Protein AF-A0AAX1ED41-F1 (afdb_monomer_lite)

Foldseek 3Di:
DVVVVVVVVVVVVPDDDDDDDDDVVVVVVLVVVLVVQLVVQLVVQCVPPPPHNPPVVSSVVSNVVSNVVSVVVSD

Sequence (75 aa):
MNKIFLNMFLLLLFLPAQAADIPEAEIEDQKHDQEMCVQQRVDQCIDVMCQTPEDINCTQICEQNAKNECLQAGE

Organism: NCBI:txid454

Secondary structure (DSSP, 8-state):
-HHHHHHHHHHHTTSPPPPPPPPHHHHHHHHHHHHHHHHHHHHHHHHHH-SSTT-HHHHHHHHHHHHHHHHHHT-

pLDDT: mean 89.83, std 7.66, range [57.12, 97.88]

Radius of gyration: 22.93 Å; chains: 1; bounding box: 72×16×35 Å

Structure (mmCIF, N/CA/C/O backbone):
data_AF-A0AAX1ED41-F1
#
_entry.id   AF-A0AAX1ED41-F1
#
loop_
_atom_site.group_PDB
_atom_site.id
_atom_site.type_symbol
_atom_site.label_atom_id
_atom_site.label_alt_id
_atom_site.label_comp_id
_atom_site.label_asym_id
_atom_site.label_entity_id
_atom_site.label_seq_id
_atom_site.pdbx_PDB_ins_code
_atom_site.Cartn_x
_atom_site.Cartn_y
_atom_site.Cartn_z
_atom_site.occupancy
_atom_site.B_iso_or_equiv
_atom_site.auth_seq_id
_atom_site.auth_comp_id
_atom_site.auth_asym_id
_atom_site.auth_atom_id
_atom_site.pdbx_PDB_model_num
ATOM 1 N N . MET A 1 1 ? 53.722 -4.524 -6.370 1.00 57.12 1 MET A N 1
ATOM 2 C CA . MET A 1 1 ? 52.434 -5.117 -6.793 1.00 57.12 1 MET A CA 1
ATOM 3 C C . MET A 1 1 ? 51.232 -4.585 -6.006 1.00 57.12 1 MET A C 1
ATOM 5 O O . MET A 1 1 ? 50.330 -4.093 -6.663 1.00 57.12 1 MET A O 1
ATOM 9 N N . ASN A 1 2 ? 51.222 -4.536 -4.663 1.00 67.06 2 ASN A N 1
ATOM 10 C CA . ASN A 1 2 ? 50.050 -4.058 -3.884 1.00 67.06 2 ASN A CA 1
ATOM 11 C C . ASN A 1 2 ? 49.501 -2.663 -4.247 1.00 67.06 2 ASN A C 1
ATOM 13 O O . ASN A 1 2 ? 48.292 -2.471 -4.238 1.00 67.06 2 ASN A O 1
ATOM 17 N N . LYS A 1 3 ? 50.358 -1.691 -4.595 1.00 72.62 3 LYS A N 1
ATOM 18 C CA . LYS A 1 3 ? 49.913 -0.322 -4.935 1.00 72.62 3 LYS A CA 1
ATOM 19 C C . LYS A 1 3 ? 49.114 -0.246 -6.245 1.00 72.62 3 LYS A C 1
ATOM 21 O O . LYS A 1 3 ? 48.228 0.587 -6.366 1.00 72.62 3 LYS A O 1
ATOM 26 N N . ILE A 1 4 ? 49.415 -1.121 -7.210 1.00 81.44 4 ILE A N 1
ATOM 27 C CA . ILE A 1 4 ? 48.709 -1.168 -8.501 1.00 81.44 4 ILE A CA 1
ATOM 28 C C . ILE A 1 4 ? 47.318 -1.772 -8.302 1.00 81.44 4 ILE A C 1
ATOM 30 O O . ILE A 1 4 ? 46.338 -1.208 -8.774 1.00 81.44 4 ILE A O 1
ATOM 34 N N . PHE A 1 5 ? 47.225 -2.861 -7.534 1.00 82.94 5 PHE A N 1
ATOM 35 C CA . PHE A 1 5 ? 45.942 -3.471 -7.185 1.00 82.94 5 PHE A CA 1
ATOM 36 C C . PHE A 1 5 ? 45.045 -2.521 -6.381 1.00 82.94 5 PHE A C 1
ATOM 38 O O . PHE A 1 5 ? 43.849 -2.448 -6.648 1.00 82.94 5 PHE A O 1
ATOM 45 N N . LEU A 1 6 ? 45.622 -1.738 -5.463 1.00 85.69 6 LEU A N 1
ATOM 46 C CA . LEU A 1 6 ? 44.880 -0.732 -4.701 1.00 85.69 6 LEU A CA 1
ATOM 47 C C . LEU A 1 6 ? 44.332 0.387 -5.603 1.00 85.69 6 LEU A C 1
ATOM 49 O O . LEU A 1 6 ? 43.163 0.742 -5.495 1.00 85.69 6 LEU A O 1
ATOM 53 N N . ASN A 1 7 ? 45.147 0.903 -6.527 1.00 83.62 7 ASN A N 1
ATOM 54 C CA . ASN A 1 7 ? 44.708 1.939 -7.466 1.00 83.62 7 ASN A CA 1
ATOM 55 C C . ASN A 1 7 ? 43.640 1.425 -8.443 1.00 83.62 7 ASN A C 1
ATOM 57 O O . ASN A 1 7 ? 42.718 2.161 -8.783 1.00 83.62 7 ASN A O 1
ATOM 61 N N . MET A 1 8 ? 43.735 0.161 -8.866 1.00 85.12 8 MET A N 1
ATOM 62 C CA . MET A 1 8 ? 42.724 -0.479 -9.711 1.00 85.12 8 MET A CA 1
ATOM 63 C C . MET A 1 8 ? 41.387 -0.631 -8.976 1.00 85.12 8 MET A C 1
ATOM 65 O O . MET A 1 8 ? 40.341 -0.375 -9.559 1.00 85.12 8 MET A O 1
ATOM 69 N N . PHE A 1 9 ? 41.415 -0.995 -7.691 1.00 86.00 9 PHE A N 1
ATOM 70 C CA . PHE A 1 9 ? 40.206 -1.089 -6.872 1.00 86.00 9 PHE A CA 1
ATOM 71 C C . PHE A 1 9 ? 39.549 0.282 -6.654 1.00 86.00 9 PHE A C 1
ATOM 73 O O . PHE A 1 9 ? 38.332 0.405 -6.745 1.00 86.00 9 PHE A O 1
ATOM 80 N N . LEU A 1 10 ? 40.353 1.329 -6.445 1.00 88.06 10 LEU A N 1
ATOM 81 C CA . LEU A 1 10 ? 39.852 2.693 -6.273 1.00 88.06 10 LEU A CA 1
ATOM 82 C C . LEU A 1 10 ? 39.147 3.220 -7.537 1.00 88.06 10 LEU A C 1
ATOM 84 O O . LEU A 1 10 ? 38.153 3.928 -7.430 1.00 88.06 10 LEU A O 1
ATOM 88 N N . LEU A 1 11 ? 39.626 2.843 -8.729 1.00 87.06 11 LEU A N 1
ATOM 89 C CA . LEU A 1 11 ? 39.024 3.225 -10.013 1.00 87.06 11 LEU A CA 1
ATOM 90 C C . LEU A 1 11 ? 37.605 2.671 -10.210 1.00 87.06 11 LEU A C 1
ATOM 92 O O . LEU A 1 11 ? 36.794 3.317 -10.869 1.00 87.06 11 LEU A O 1
ATOM 96 N N . LEU A 1 12 ? 37.281 1.519 -9.617 1.00 85.62 12 LEU A N 1
ATOM 97 C CA . LEU A 1 12 ? 35.951 0.907 -9.730 1.00 85.62 12 LEU A CA 1
ATOM 98 C C . LEU A 1 12 ? 34.864 1.712 -9.002 1.00 85.62 12 LEU A C 1
ATOM 100 O O . LEU A 1 12 ? 33.703 1.647 -9.391 1.00 85.62 12 LEU A O 1
ATOM 104 N N . LEU A 1 13 ? 35.236 2.503 -7.989 1.00 85.69 13 LEU A N 1
ATOM 105 C CA . LEU A 1 13 ? 34.301 3.342 -7.228 1.00 85.69 13 LEU A CA 1
ATOM 106 C C . LEU A 1 13 ? 33.814 4.568 -8.015 1.00 85.69 13 LEU A C 1
ATOM 108 O O . LEU A 1 13 ? 32.831 5.189 -7.624 1.00 85.69 13 LEU A O 1
ATOM 112 N N . PHE A 1 14 ? 34.496 4.922 -9.108 1.00 85.31 14 PHE A N 1
ATOM 113 C CA . PHE A 1 14 ? 34.162 6.079 -9.944 1.00 85.31 14 PHE A CA 1
ATOM 114 C C . PHE A 1 14 ? 33.368 5.708 -11.200 1.00 85.31 14 PHE A C 1
ATOM 116 O O . PHE A 1 14 ? 33.134 6.568 -12.050 1.00 85.31 14 PHE A O 1
ATOM 123 N N . LEU A 1 15 ? 32.966 4.443 -11.347 1.00 86.00 15 LEU A N 1
ATOM 124 C CA . LEU A 1 15 ? 32.091 4.044 -12.440 1.00 86.00 15 LEU A CA 1
ATOM 125 C C . 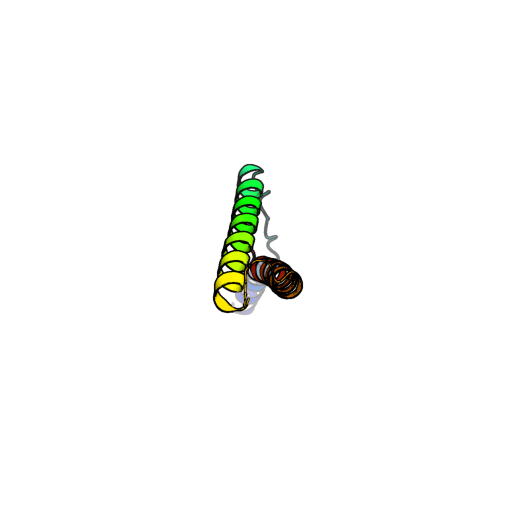LEU A 1 15 ? 30.703 4.669 -12.222 1.00 86.00 15 LEU A C 1
ATOM 127 O O . LEU A 1 15 ? 30.105 4.449 -11.167 1.00 86.00 15 LEU A O 1
ATOM 131 N N . PRO A 1 16 ? 30.178 5.450 -13.183 1.00 83.88 16 PRO A N 1
ATOM 132 C CA . PRO A 1 16 ? 28.848 6.020 -13.054 1.00 83.88 16 PRO A CA 1
ATOM 133 C C . PRO A 1 16 ? 27.810 4.894 -13.067 1.00 83.88 16 PRO A C 1
ATOM 135 O O . PRO A 1 16 ? 27.772 4.081 -13.993 1.00 83.88 16 PRO A O 1
ATOM 138 N N . ALA A 1 17 ? 26.958 4.853 -12.045 1.00 80.56 17 ALA A N 1
ATOM 139 C CA . ALA A 1 17 ? 25.746 4.048 -12.083 1.00 80.56 17 ALA A CA 1
ATOM 140 C C . ALA A 1 17 ? 24.757 4.730 -13.036 1.00 80.56 17 ALA A C 1
ATOM 142 O O . ALA A 1 17 ? 24.417 5.897 -12.846 1.00 80.56 17 ALA A O 1
ATOM 143 N N . GLN A 1 18 ? 24.325 4.019 -14.076 1.00 81.06 18 GLN A N 1
ATOM 144 C CA . GLN A 1 18 ? 23.282 4.508 -14.974 1.00 81.06 18 GLN A CA 1
ATOM 145 C C . GLN A 1 18 ? 21.935 4.024 -14.441 1.00 81.06 18 GLN A C 1
ATOM 147 O O . GLN A 1 18 ? 21.706 2.817 -14.371 1.00 81.06 18 GLN A O 1
ATOM 152 N N . ALA A 1 19 ? 21.069 4.955 -14.040 1.00 78.81 19 ALA A N 1
ATOM 153 C CA . ALA A 1 19 ? 19.664 4.649 -13.805 1.00 78.81 19 ALA A CA 1
ATOM 154 C C . ALA A 1 19 ? 18.974 4.561 -15.170 1.00 78.81 19 ALA A C 1
ATOM 156 O O . ALA A 1 19 ? 19.111 5.472 -15.986 1.00 78.81 19 ALA A O 1
ATOM 157 N N . ALA A 1 20 ? 18.297 3.447 -15.438 1.00 81.50 20 ALA A N 1
ATOM 158 C CA . ALA A 1 20 ? 17.413 3.361 -16.589 1.00 81.50 20 ALA A CA 1
ATOM 159 C C . ALA A 1 20 ? 16.149 4.185 -16.311 1.00 81.50 20 ALA A C 1
ATOM 161 O O . ALA A 1 20 ? 15.692 4.237 -15.167 1.00 81.50 20 ALA A O 1
ATOM 162 N N . ASP A 1 21 ? 15.596 4.811 -17.349 1.00 84.50 21 ASP A N 1
ATOM 163 C CA . ASP A 1 21 ? 14.275 5.427 -17.255 1.00 84.50 21 ASP A CA 1
ATOM 164 C C . ASP A 1 21 ? 13.231 4.340 -16.961 1.00 84.50 21 ASP A C 1
ATOM 166 O O . ASP A 1 21 ? 13.273 3.255 -17.549 1.00 84.50 21 ASP A O 1
ATOM 170 N N . ILE A 1 22 ? 12.303 4.631 -16.048 1.00 83.00 22 ILE A N 1
ATOM 171 C CA . ILE A 1 22 ? 11.217 3.712 -15.694 1.00 83.00 22 ILE A 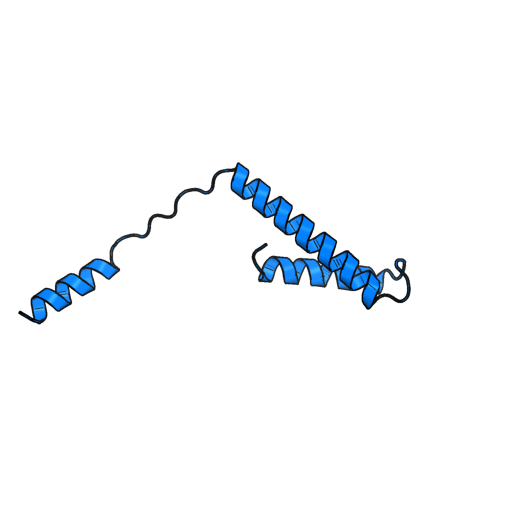CA 1
ATOM 172 C C . ILE A 1 22 ? 10.154 3.783 -16.804 1.00 83.00 22 ILE A C 1
ATOM 174 O O . ILE A 1 22 ? 9.720 4.887 -17.149 1.00 83.00 22 ILE A O 1
ATOM 178 N N . PRO A 1 23 ? 9.729 2.650 -17.391 1.00 88.56 23 PRO A N 1
ATOM 179 C CA . PRO A 1 23 ? 8.628 2.627 -18.350 1.00 88.56 23 PRO A CA 1
ATOM 180 C C . PRO A 1 23 ? 7.335 3.188 -17.741 1.00 88.56 23 PRO A C 1
ATOM 182 O O . PRO A 1 23 ? 7.016 2.886 -16.598 1.00 88.56 23 PRO A O 1
ATOM 185 N N . GLU A 1 24 ? 6.533 3.921 -18.520 1.00 89.25 24 GLU A N 1
ATOM 186 C CA . GLU A 1 24 ? 5.253 4.483 -18.038 1.00 89.25 24 GLU A CA 1
ATOM 187 C C . GLU A 1 24 ? 4.312 3.410 -17.462 1.00 89.25 24 GLU A C 1
ATOM 189 O O . GLU A 1 24 ? 3.649 3.650 -16.461 1.00 89.25 24 GLU A O 1
ATOM 194 N N . ALA A 1 25 ? 4.302 2.206 -18.046 1.00 88.56 25 ALA A N 1
ATOM 195 C CA . ALA A 1 25 ? 3.511 1.083 -17.540 1.00 88.56 25 ALA A CA 1
ATOM 196 C C . ALA A 1 25 ? 3.910 0.680 -16.109 1.00 88.56 25 ALA A C 1
ATOM 198 O O . ALA A 1 25 ? 3.052 0.385 -15.292 1.00 88.56 25 ALA A O 1
ATOM 199 N N . GLU A 1 26 ? 5.201 0.733 -15.782 1.00 87.06 26 GLU A N 1
ATOM 200 C CA . GLU A 1 26 ? 5.700 0.387 -14.447 1.00 87.06 26 GLU A CA 1
ATOM 201 C C . GLU A 1 26 ? 5.407 1.506 -13.429 1.00 87.06 26 GLU A C 1
ATOM 203 O O . GLU A 1 26 ? 5.215 1.240 -12.246 1.00 87.06 26 GLU A O 1
AT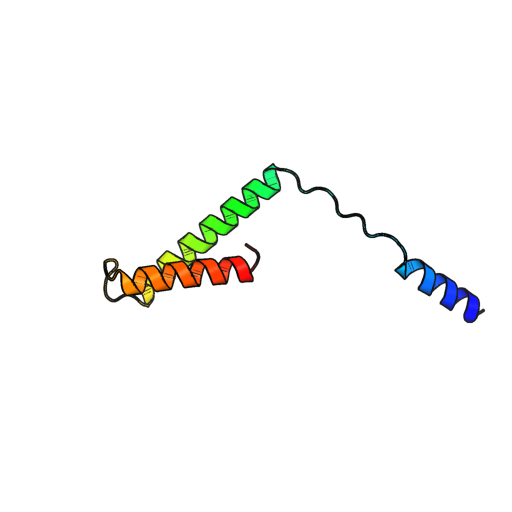OM 208 N N . ILE A 1 27 ? 5.283 2.758 -13.888 1.00 86.69 27 ILE A N 1
ATOM 209 C CA . ILE A 1 27 ? 4.787 3.879 -13.071 1.00 86.69 27 ILE A CA 1
ATOM 210 C C . ILE A 1 27 ? 3.288 3.716 -12.775 1.00 86.69 27 ILE A C 1
ATOM 212 O O . ILE A 1 27 ? 2.830 4.056 -11.683 1.00 86.69 27 ILE A O 1
ATOM 216 N N . GLU A 1 28 ? 2.508 3.253 -13.752 1.00 90.25 28 GLU A N 1
ATOM 217 C CA . GLU A 1 28 ? 1.080 2.980 -13.574 1.00 90.25 28 GLU A CA 1
ATOM 218 C C . GLU A 1 28 ? 0.851 1.814 -12.605 1.00 90.25 28 GLU A C 1
ATOM 220 O O . GLU A 1 28 ? 0.048 1.955 -11.683 1.00 90.25 28 GLU A O 1
ATOM 225 N N . ASP A 1 29 ? 1.620 0.732 -12.744 1.00 90.19 29 ASP A N 1
ATOM 226 C CA . ASP A 1 29 ? 1.574 -0.416 -11.835 1.00 90.19 29 ASP A CA 1
ATOM 227 C C . ASP A 1 29 ? 1.902 -0.000 -10.390 1.00 90.19 29 ASP A C 1
ATOM 229 O O . ASP A 1 29 ? 1.140 -0.315 -9.481 1.00 90.19 29 ASP A O 1
ATOM 233 N N . GLN A 1 30 ? 2.946 0.812 -10.170 1.00 87.25 30 GLN A N 1
ATOM 234 C CA . GLN A 1 30 ? 3.269 1.339 -8.832 1.00 87.25 30 GLN A CA 1
ATOM 235 C C . GLN A 1 30 ? 2.123 2.156 -8.225 1.00 87.25 30 GLN A C 1
ATOM 237 O O . GLN A 1 30 ? 1.791 2.006 -7.055 1.00 87.25 30 GLN A O 1
ATOM 242 N N . LYS A 1 31 ? 1.468 3.019 -9.012 1.00 89.50 31 LYS A N 1
ATOM 243 C CA . LYS A 1 31 ? 0.305 3.770 -8.509 1.00 89.50 31 LYS A CA 1
ATOM 244 C C . LYS A 1 31 ? -0.837 2.838 -8.127 1.00 89.50 31 LYS A C 1
ATOM 246 O O . LYS A 1 31 ? -1.507 3.080 -7.125 1.00 89.50 31 LYS A O 1
ATOM 251 N N . H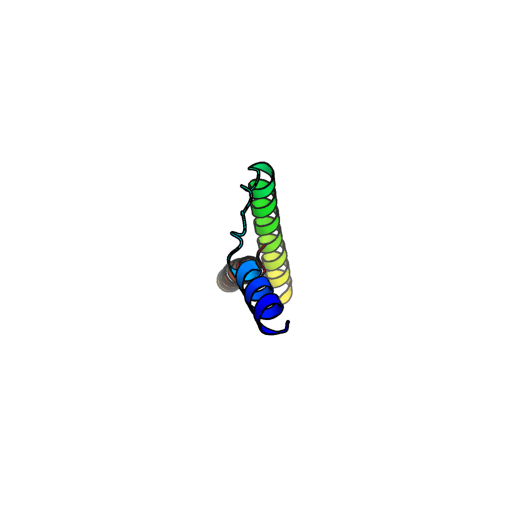IS A 1 32 ? -1.067 1.802 -8.927 1.00 92.31 32 HIS A N 1
ATOM 252 C CA . HIS A 1 32 ? -2.104 0.825 -8.646 1.00 92.31 32 HIS A CA 1
ATOM 253 C C . HIS A 1 32 ? -1.812 0.044 -7.359 1.00 92.31 32 HIS A C 1
ATOM 255 O O . HIS A 1 32 ? -2.700 -0.089 -6.514 1.00 92.31 32 HIS A O 1
ATOM 261 N N . ASP A 1 33 ? -0.571 -0.405 -7.178 1.00 92.50 33 ASP A N 1
ATOM 262 C CA . ASP A 1 33 ? -0.120 -1.099 -5.971 1.00 92.50 33 ASP A CA 1
ATOM 263 C C . ASP A 1 33 ? -0.263 -0.202 -4.731 1.00 92.50 33 ASP A C 1
ATOM 265 O O . ASP A 1 33 ? -0.848 -0.616 -3.724 1.00 92.50 33 ASP A O 1
ATOM 269 N N . GLN A 1 34 ? 0.127 1.072 -4.834 1.00 93.38 34 GLN A N 1
ATOM 270 C CA . GLN A 1 34 ? -0.069 2.063 -3.778 1.00 93.38 34 GLN A CA 1
ATOM 271 C C . GLN A 1 34 ? -1.548 2.250 -3.403 1.00 93.38 34 GLN A C 1
ATOM 273 O O . GLN A 1 34 ? -1.900 2.258 -2.218 1.00 93.38 34 GLN A O 1
ATOM 278 N N . GLU A 1 35 ? -2.432 2.407 -4.392 1.00 95.50 35 GLU A N 1
ATOM 279 C CA . GLU A 1 35 ? -3.874 2.558 -4.166 1.00 95.50 35 GLU A CA 1
ATOM 280 C C . GLU A 1 35 ? -4.467 1.319 -3.487 1.00 95.50 35 GLU A C 1
ATOM 282 O O . GLU A 1 35 ? -5.225 1.441 -2.517 1.00 95.50 35 GLU A O 1
ATOM 287 N N . MET A 1 36 ? -4.073 0.126 -3.942 1.00 96.81 36 MET A N 1
ATOM 288 C CA . MET A 1 36 ? -4.498 -1.134 -3.342 1.00 96.81 36 MET A CA 1
ATOM 289 C C . MET A 1 36 ? -4.000 -1.286 -1.905 1.00 96.81 36 MET A C 1
ATOM 291 O O . MET A 1 36 ? -4.782 -1.686 -1.038 1.00 96.81 36 MET A O 1
ATOM 295 N N . CYS A 1 37 ? -2.741 -0.938 -1.627 1.00 97.06 37 CYS A N 1
ATOM 296 C CA . CYS A 1 37 ? -2.199 -0.955 -0.272 1.00 97.06 37 CYS A CA 1
ATOM 297 C C . CYS A 1 37 ? -3.029 -0.058 0.652 1.00 97.06 37 CYS A C 1
ATOM 299 O O . CYS A 1 37 ? -3.485 -0.505 1.710 1.00 97.06 37 CYS A O 1
ATOM 301 N N . VAL A 1 38 ? -3.287 1.189 0.239 1.00 97.62 38 VAL A N 1
ATOM 302 C CA . VAL A 1 38 ? -4.057 2.139 1.052 1.00 97.62 38 VAL A CA 1
ATOM 303 C C . VAL A 1 38 ? -5.451 1.594 1.329 1.00 97.62 38 VAL A C 1
ATOM 305 O O . VAL A 1 38 ? -5.871 1.581 2.485 1.00 97.62 38 VAL A O 1
ATOM 308 N N . GLN A 1 39 ? -6.148 1.097 0.307 1.00 97.56 39 GLN A N 1
ATOM 309 C CA . GLN A 1 39 ? -7.490 0.551 0.477 1.00 97.56 39 GLN A CA 1
ATOM 310 C C . GLN A 1 39 ? -7.499 -0.623 1.467 1.00 97.56 39 GLN A C 1
ATOM 312 O O . GLN A 1 39 ? -8.256 -0.609 2.436 1.00 97.56 39 GLN A O 1
ATOM 317 N N . GLN A 1 40 ? -6.609 -1.602 1.284 1.00 97.56 40 GLN A N 1
ATOM 318 C CA . GLN A 1 40 ? -6.533 -2.773 2.160 1.00 97.56 40 GLN A CA 1
ATOM 319 C C . GLN A 1 40 ? -6.234 -2.394 3.613 1.00 97.56 40 GLN A C 1
ATOM 321 O O . GLN A 1 40 ? -6.803 -2.976 4.539 1.00 97.56 40 GLN A O 1
ATOM 326 N N . ARG A 1 41 ? -5.347 -1.418 3.831 1.00 97.25 41 ARG A N 1
ATOM 327 C CA . ARG A 1 41 ? -4.996 -0.946 5.175 1.00 97.25 41 ARG A CA 1
ATOM 328 C C . ARG A 1 41 ? -6.117 -0.166 5.838 1.00 97.25 41 ARG A C 1
ATOM 330 O O . ARG A 1 41 ? -6.320 -0.330 7.041 1.00 97.25 41 ARG A O 1
ATOM 337 N N . VAL A 1 42 ? -6.853 0.641 5.079 1.00 97.88 42 VAL A N 1
ATOM 338 C CA . VAL A 1 42 ? -8.039 1.338 5.586 1.00 97.88 42 VAL A CA 1
ATOM 339 C C . VAL A 1 42 ? -9.095 0.335 6.024 1.00 97.88 42 VAL A C 1
ATOM 341 O O . VAL A 1 42 ? -9.527 0.405 7.172 1.00 97.88 42 VAL A O 1
ATOM 344 N N . ASP A 1 43 ? -9.437 -0.629 5.171 1.00 97.00 43 ASP A N 1
ATOM 345 C CA . ASP A 1 43 ? -10.462 -1.634 5.467 1.00 97.00 43 ASP A CA 1
ATOM 346 C C . ASP A 1 43 ? -10.094 -2.443 6.722 1.00 97.00 43 ASP A C 1
ATOM 348 O O . ASP A 1 43 ? -10.883 -2.550 7.661 1.00 97.00 43 ASP A O 1
ATOM 352 N N . GLN A 1 44 ? -8.845 -2.918 6.806 1.00 97.12 44 GLN A N 1
ATOM 353 C CA . GLN A 1 44 ? -8.336 -3.626 7.986 1.00 97.12 44 GLN A CA 1
ATOM 354 C C . GLN A 1 44 ? -8.377 -2.769 9.255 1.00 97.12 44 GLN A C 1
ATOM 356 O O . GLN A 1 44 ? -8.710 -3.262 10.332 1.00 97.12 44 GLN A O 1
ATOM 361 N N . CYS A 1 45 ? -8.005 -1.493 9.152 1.00 97.19 45 CYS A N 1
ATOM 362 C CA . CYS A 1 45 ? -8.013 -0.587 10.291 1.00 97.19 45 CYS A CA 1
ATOM 363 C C . CYS A 1 45 ? -9.439 -0.327 10.781 1.00 97.19 45 CYS A C 1
ATOM 365 O O . CYS A 1 45 ? -9.678 -0.399 11.986 1.00 97.19 45 CYS A O 1
ATOM 367 N N . ILE A 1 46 ? -10.385 -0.085 9.869 1.00 97.44 46 ILE A N 1
ATOM 368 C CA . ILE A 1 46 ? -11.789 0.160 10.211 1.00 97.44 46 ILE A CA 1
ATOM 369 C C . ILE A 1 46 ? -12.385 -1.057 10.916 1.00 97.44 46 ILE A C 1
ATOM 371 O O . ILE A 1 46 ? -12.961 -0.902 11.993 1.00 97.44 46 ILE A O 1
ATOM 375 N N . ASP A 1 47 ? -12.171 -2.255 10.371 1.00 96.44 47 ASP A N 1
ATOM 376 C CA . ASP A 1 47 ? -12.695 -3.506 10.929 1.00 96.44 47 ASP A CA 1
ATOM 377 C C . ASP A 1 47 ? -12.174 -3.808 12.343 1.00 96.44 47 ASP A C 1
ATOM 379 O O . ASP A 1 47 ? -12.867 -4.432 13.149 1.00 96.44 47 ASP A O 1
ATOM 383 N N . VAL A 1 48 ? -10.944 -3.389 12.656 1.00 95.56 48 VAL A N 1
ATOM 384 C CA . VAL A 1 48 ? -10.285 -3.704 13.933 1.00 95.56 48 VAL A CA 1
ATOM 385 C C . VAL A 1 48 ? -10.458 -2.597 14.973 1.00 95.56 48 VAL A C 1
ATOM 387 O O . VAL A 1 48 ? -10.589 -2.892 16.162 1.00 95.56 48 VAL A O 1
ATOM 390 N N . MET A 1 49 ? -10.406 -1.331 14.555 1.00 94.00 49 MET A N 1
ATOM 391 C CA . MET A 1 49 ? -10.299 -0.185 15.463 1.00 94.00 49 MET A CA 1
ATOM 392 C C . MET A 1 49 ? -11.605 0.588 15.632 1.00 94.00 49 MET A C 1
ATOM 394 O O . MET A 1 49 ? -11.819 1.168 16.700 1.00 94.00 49 MET A O 1
ATOM 398 N N . CYS A 1 50 ? -12.467 0.636 14.614 1.00 95.50 50 CYS A N 1
ATOM 399 C CA . CYS A 1 50 ? -13.651 1.488 14.657 1.00 95.50 50 CYS A CA 1
ATOM 400 C C . CYS A 1 50 ? -14.832 0.775 15.319 1.00 95.50 50 CYS A C 1
ATOM 402 O O . CYS A 1 50 ? -15.112 -0.390 15.053 1.00 95.50 50 CYS A O 1
ATOM 404 N N . GLN A 1 51 ? -15.557 1.487 16.191 1.00 92.12 51 GLN A N 1
ATOM 405 C CA . GLN A 1 51 ? -16.762 0.933 16.824 1.00 92.12 51 GLN A CA 1
ATOM 406 C C . GLN A 1 51 ? -17.868 0.681 15.800 1.00 92.12 51 GLN A C 1
ATOM 408 O O . GLN A 1 51 ? -18.573 -0.324 15.885 1.00 92.12 51 GLN A O 1
ATOM 413 N N . THR A 1 52 ? -18.013 1.598 14.843 1.00 91.69 52 THR A N 1
ATOM 414 C CA . THR A 1 52 ? -18.827 1.416 13.644 1.00 91.69 52 THR A CA 1
ATOM 415 C C . THR A 1 52 ? -18.106 2.038 12.442 1.00 91.69 52 THR A C 1
ATOM 417 O O . THR A 1 52 ? -17.287 2.945 12.628 1.00 91.69 52 THR A O 1
ATOM 420 N N . PRO A 1 53 ? -18.405 1.600 11.208 1.00 84.06 53 PRO A N 1
ATOM 421 C CA . PRO A 1 53 ? -17.815 2.178 9.999 1.00 84.06 53 PRO A CA 1
ATOM 422 C C . PRO A 1 53 ? -18.179 3.655 9.779 1.00 84.06 53 PRO A C 1
ATOM 424 O O . PRO A 1 53 ? -17.520 4.340 9.004 1.00 84.06 53 PRO A O 1
ATOM 427 N N . GLU A 1 54 ? -19.224 4.163 10.440 1.00 92.25 54 GLU A N 1
ATOM 428 C CA . GLU A 1 54 ? -19.632 5.569 10.352 1.00 92.25 54 GLU A CA 1
ATOM 429 C C . GLU A 1 54 ? -18.914 6.487 11.355 1.00 92.25 54 GLU A C 1
ATOM 431 O O . GLU A 1 54 ? -19.179 7.692 11.367 1.00 92.25 54 GLU A O 1
ATOM 436 N N . ASP A 1 55 ? -18.011 5.965 12.196 1.00 94.69 55 ASP A N 1
ATOM 437 C CA . ASP A 1 55 ? -17.175 6.799 13.063 1.00 94.69 55 ASP A CA 1
ATOM 438 C C . ASP A 1 55 ? -16.147 7.571 12.225 1.00 94.69 55 ASP A C 1
ATOM 440 O O . ASP A 1 55 ? -15.030 7.117 11.982 1.00 94.69 55 ASP A O 1
ATOM 444 N N . ILE A 1 56 ? -16.543 8.774 11.802 1.00 94.31 56 ILE A N 1
ATOM 445 C CA . ILE A 1 56 ? -15.766 9.666 10.932 1.00 94.31 56 ILE A CA 1
ATOM 446 C C . ILE A 1 56 ? -14.363 9.933 11.486 1.00 94.31 56 ILE A C 1
ATOM 448 O O . ILE A 1 56 ? -13.407 10.020 10.720 1.00 94.31 56 ILE A O 1
ATOM 452 N N . ASN A 1 57 ? -14.214 10.077 12.805 1.00 96.31 57 ASN A N 1
ATOM 453 C CA . ASN A 1 57 ? -12.899 10.357 13.379 1.00 96.31 57 ASN A CA 1
ATOM 454 C C . ASN A 1 57 ? -11.996 9.131 13.252 1.00 96.31 57 ASN A C 1
ATOM 456 O O . ASN A 1 57 ? -10.819 9.257 12.913 1.00 96.31 57 ASN A O 1
ATOM 460 N N . CYS A 1 58 ? -12.551 7.947 13.513 1.00 96.50 58 CYS A N 1
ATOM 461 C CA . CYS A 1 58 ? -11.817 6.701 13.381 1.00 96.50 58 CYS A CA 1
ATOM 462 C C . CYS A 1 58 ? -11.431 6.422 11.922 1.00 96.50 58 CYS A C 1
ATOM 464 O O . CYS A 1 58 ? -10.258 6.171 11.642 1.00 96.50 58 CYS A O 1
ATOM 466 N N . THR A 1 59 ? -12.373 6.549 10.98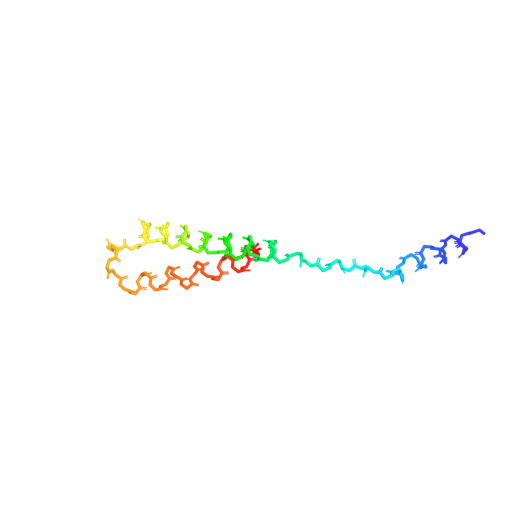2 1.00 96.12 59 THR A N 1
ATOM 467 C CA . THR A 1 59 ? -12.100 6.318 9.555 1.00 96.12 59 THR A CA 1
ATOM 468 C C . THR A 1 59 ? -11.057 7.292 9.006 1.00 96.12 59 THR A C 1
ATOM 470 O O . THR A 1 59 ? -10.137 6.864 8.314 1.00 96.12 59 THR A O 1
ATOM 473 N N . GLN A 1 60 ? -11.100 8.572 9.393 1.00 97.06 60 GLN A N 1
ATOM 474 C CA . GLN A 1 60 ? -10.083 9.559 9.003 1.00 97.06 60 GLN A CA 1
ATOM 475 C C . GLN A 1 60 ? -8.684 9.221 9.532 1.00 97.06 60 GLN A C 1
ATOM 477 O O . GLN A 1 60 ? -7.696 9.370 8.810 1.00 97.06 60 GLN A O 1
ATOM 482 N N . ILE A 1 61 ? -8.580 8.749 10.779 1.00 96.75 61 ILE A N 1
ATOM 483 C CA . ILE A 1 61 ? -7.302 8.292 11.341 1.00 96.75 61 ILE A CA 1
ATOM 484 C C . ILE A 1 61 ? -6.789 7.074 10.565 1.00 96.75 61 ILE A C 1
ATOM 486 O O . ILE A 1 61 ? -5.604 7.026 10.230 1.00 96.75 61 ILE A O 1
ATOM 490 N N . CYS A 1 62 ? -7.665 6.119 10.241 1.00 97.50 62 CYS A N 1
ATOM 491 C CA . CYS A 1 62 ? -7.311 4.948 9.442 1.00 97.50 62 CYS A CA 1
ATOM 492 C C . CYS A 1 62 ? -6.799 5.334 8.047 1.00 97.50 62 CYS A C 1
ATOM 494 O O . CYS A 1 62 ? -5.734 4.869 7.646 1.00 97.50 62 CYS A O 1
ATOM 496 N N . GLU A 1 63 ? -7.481 6.241 7.343 1.00 96.62 63 GLU A N 1
ATOM 497 C CA . GLU A 1 63 ? -7.035 6.756 6.041 1.00 96.62 63 GLU A CA 1
ATOM 498 C C . GLU A 1 63 ? -5.663 7.422 6.110 1.00 96.62 63 GLU A C 1
ATOM 500 O O . GLU A 1 63 ? -4.803 7.192 5.255 1.00 96.62 63 GLU A O 1
ATOM 505 N N . GLN A 1 64 ? -5.445 8.267 7.117 1.00 96.75 64 GLN A N 1
ATOM 506 C CA . GLN A 1 64 ? -4.193 8.999 7.232 1.00 96.75 64 GLN A CA 1
ATOM 507 C C . GLN A 1 64 ? -3.027 8.079 7.601 1.00 96.75 64 GLN A C 1
ATOM 509 O O . GLN A 1 64 ? -1.925 8.240 7.073 1.00 96.75 64 GLN A O 1
ATOM 514 N N . ASN A 1 65 ? -3.268 7.087 8.457 1.00 96.19 65 ASN A N 1
ATOM 515 C CA . ASN A 1 65 ? -2.262 6.094 8.810 1.00 96.19 65 ASN A CA 1
ATOM 516 C C . ASN A 1 65 ? -1.931 5.180 7.628 1.00 96.19 65 ASN A C 1
ATOM 518 O O . ASN A 1 65 ? -0.753 4.999 7.340 1.00 96.19 65 ASN A O 1
ATOM 522 N N . ALA A 1 66 ? -2.938 4.682 6.906 1.00 97.12 66 ALA A N 1
ATOM 523 C CA . ALA A 1 66 ? -2.748 3.829 5.735 1.00 97.12 66 ALA A CA 1
ATOM 524 C C . ALA A 1 66 ? -1.902 4.515 4.651 1.00 97.12 66 ALA A C 1
ATOM 526 O O . ALA A 1 66 ? -0.940 3.931 4.159 1.00 97.12 66 ALA A O 1
ATOM 527 N N . LYS A 1 67 ? -2.191 5.787 4.338 1.00 95.31 67 LYS A N 1
ATOM 528 C CA . LYS A 1 67 ? -1.391 6.581 3.386 1.00 95.31 67 LYS A CA 1
ATOM 529 C C . LYS A 1 67 ? 0.071 6.687 3.809 1.00 95.31 67 LYS A C 1
ATOM 531 O O . LYS A 1 67 ? 0.963 6.531 2.983 1.00 95.31 67 LYS A O 1
ATOM 536 N N . ASN A 1 68 ? 0.318 6.945 5.092 1.00 95.44 68 ASN A N 1
ATOM 537 C CA . ASN A 1 68 ? 1.678 7.060 5.609 1.00 95.44 68 ASN A CA 1
ATOM 538 C C . ASN A 1 68 ? 2.405 5.709 5.629 1.00 95.44 68 ASN A C 1
ATOM 540 O O . ASN A 1 68 ? 3.597 5.670 5.339 1.00 95.44 68 ASN A O 1
ATOM 544 N N . GLU A 1 69 ? 1.711 4.623 5.969 1.00 94.81 69 GLU A N 1
ATOM 545 C CA . GLU A 1 69 ? 2.286 3.277 6.011 1.00 94.81 69 GLU A CA 1
ATOM 546 C C . GLU A 1 69 ? 2.694 2.807 4.613 1.00 94.81 69 GLU A C 1
ATOM 548 O O . GLU A 1 69 ? 3.845 2.424 4.423 1.00 94.81 69 GLU A O 1
ATOM 553 N N . CYS A 1 70 ? 1.795 2.904 3.630 1.00 94.62 70 CYS A N 1
ATOM 554 C CA . CYS A 1 70 ? 2.074 2.475 2.258 1.00 94.62 70 CYS A CA 1
ATOM 555 C C . CYS A 1 70 ? 3.195 3.312 1.621 1.00 94.62 70 CYS A C 1
ATOM 557 O O . CYS A 1 70 ? 4.128 2.760 1.043 1.00 94.62 70 CYS A O 1
ATOM 559 N N . LEU A 1 71 ? 3.200 4.632 1.856 1.00 90.31 71 LEU A N 1
ATOM 560 C CA . LEU A 1 71 ? 4.295 5.505 1.421 1.00 90.31 71 LEU A CA 1
ATOM 561 C C . LEU A 1 71 ? 5.647 5.098 2.035 1.00 90.31 71 LEU A C 1
ATOM 563 O O . LEU A 1 71 ? 6.675 5.153 1.365 1.00 90.31 71 LEU A O 1
ATOM 567 N N . GLN A 1 72 ? 5.671 4.719 3.317 1.0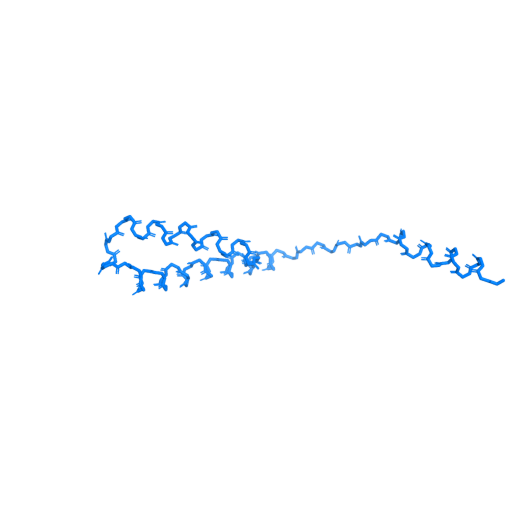0 89.69 72 GLN A N 1
ATOM 568 C CA . GLN A 1 72 ? 6.899 4.287 3.995 1.00 89.69 72 GLN A CA 1
ATOM 569 C C . GLN A 1 72 ? 7.359 2.893 3.562 1.00 89.69 72 GLN A C 1
ATOM 571 O O . GLN A 1 72 ? 8.561 2.626 3.582 1.00 89.69 72 GLN A O 1
ATOM 576 N N . ALA A 1 73 ? 6.424 2.020 3.188 1.00 87.81 73 ALA A N 1
ATOM 577 C CA . ALA A 1 73 ? 6.717 0.698 2.648 1.00 87.81 73 ALA A CA 1
ATOM 578 C C . ALA A 1 73 ? 7.302 0.759 1.226 1.00 87.81 73 ALA A C 1
ATOM 580 O O . ALA A 1 73 ? 8.020 -0.158 0.833 1.00 87.81 73 ALA A O 1
ATOM 581 N N . GLY A 1 74 ? 7.078 1.867 0.510 1.00 81.69 74 GLY A N 1
ATOM 582 C CA . GLY A 1 74 ? 7.535 2.048 -0.868 1.00 81.69 74 GLY A CA 1
ATOM 583 C C . GLY A 1 74 ? 6.620 1.382 -1.893 1.00 81.69 74 GLY A C 1
ATOM 584 O O . GLY A 1 74 ? 7.108 1.027 -2.963 1.00 81.69 74 GLY A O 1
ATOM 585 N N . GLU A 1 75 ? 5.345 1.207 -1.532 1.00 76.25 75 GLU A N 1
ATOM 586 C CA . GLU A 1 75 ? 4.258 0.786 -2.425 1.00 76.25 75 GLU A CA 1
ATOM 587 C C . GLU A 1 75 ? 3.780 1.975 -3.267 1.00 76.25 75 GLU A C 1
ATOM 589 O O . GLU A 1 75 ? 3.558 3.078 -2.690 1.00 76.25 75 GLU A O 1
#